Protein AF-A0A117S7Z7-F1 (afdb_monomer_lite)

Secondary structure (DSSP, 8-state):
-PBTTBTT--HHHHHHHHHHHHHHHHHHHHHHSS---HHHHHHHHTTS--SSS-HHHHHHHHHHHHHHHHHHHHTT---------HHHHHHHHHHHHHHHHHTT--IIIIIIH--

Radius of gyration: 16.54 Å; chains: 1; bounding box: 46×30×37 Å

Foldseek 3Di:
DADVVRRPDPPVVVVVVLVVLLVVQVCCCVVFVDGPFLLVLVCLLVPVDDDGGDNVVSVCSVVVVVVVVVVCVVVVHDDDDDDPDDVVVVVVVVVQSVVQVVVVGDCSRCVSVVD

pLDDT: mean 86.11, std 7.62, range [57.0, 96.25]

Structure (mmCIF, N/CA/C/O backbone):
data_AF-A0A117S7Z7-F1
#
_entry.id   AF-A0A117S7Z7-F1
#
loop_
_atom_site.group_PDB
_atom_site.id
_atom_site.type_symbol
_atom_site.label_atom_id
_atom_site.label_alt_id
_atom_site.label_comp_id
_atom_site.label_asym_id
_atom_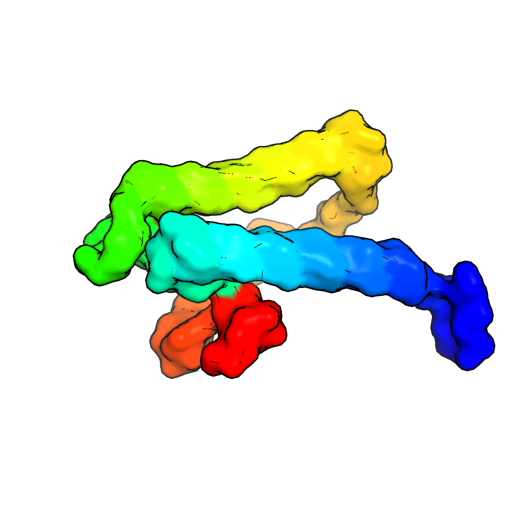site.label_entity_id
_atom_site.label_seq_id
_atom_site.pdbx_PDB_ins_code
_atom_site.Cartn_x
_atom_site.Cartn_y
_atom_site.Cartn_z
_atom_site.occupancy
_atom_site.B_iso_or_equiv
_atom_site.auth_seq_id
_atom_site.auth_comp_id
_atom_site.auth_asym_id
_atom_site.auth_atom_id
_atom_site.pdbx_PDB_model_num
ATOM 1 N N . MET A 1 1 ? 27.869 -3.767 -1.204 1.00 57.00 1 MET A N 1
ATOM 2 C CA . MET A 1 1 ? 28.369 -5.034 -0.627 1.00 57.00 1 MET A CA 1
ATOM 3 C C . MET A 1 1 ? 27.697 -6.148 -1.405 1.00 57.00 1 MET A C 1
ATOM 5 O O . MET A 1 1 ? 26.486 -6.261 -1.300 1.00 57.00 1 MET A O 1
ATOM 9 N N . ILE A 1 2 ? 28.446 -6.866 -2.242 1.00 64.44 2 ILE A N 1
ATOM 10 C CA . ILE A 1 2 ? 27.909 -7.939 -3.092 1.00 64.44 2 ILE A CA 1
ATOM 11 C C . ILE A 1 2 ? 27.926 -9.227 -2.266 1.00 64.44 2 ILE A C 1
ATOM 13 O O . ILE A 1 2 ? 28.973 -9.592 -1.730 1.00 64.44 2 ILE A O 1
ATOM 17 N N . LEU A 1 3 ? 26.774 -9.881 -2.122 1.00 71.62 3 LEU A N 1
ATOM 18 C CA . LEU A 1 3 ? 26.666 -11.171 -1.442 1.00 71.62 3 LEU A CA 1
ATOM 19 C C . LEU A 1 3 ? 26.969 -12.286 -2.456 1.00 71.62 3 LEU A C 1
ATOM 21 O O . LEU A 1 3 ? 26.345 -12.310 -3.520 1.00 71.62 3 LEU A O 1
ATOM 25 N N . PRO A 1 4 ? 27.901 -13.217 -2.178 1.00 74.38 4 PRO A N 1
ATOM 26 C CA . PRO A 1 4 ? 28.158 -14.335 -3.083 1.00 74.38 4 PRO A CA 1
ATOM 27 C C . PRO A 1 4 ? 26.876 -15.171 -3.242 1.00 74.38 4 PRO A C 1
ATOM 29 O O . PRO A 1 4 ? 26.357 -15.704 -2.265 1.00 74.38 4 PRO A O 1
ATOM 32 N N . GLY A 1 5 ? 26.344 -15.235 -4.468 1.00 78.12 5 GLY A N 1
ATOM 33 C CA . GLY A 1 5 ? 25.069 -15.888 -4.807 1.00 78.12 5 GLY A CA 1
ATOM 34 C C . GLY A 1 5 ? 23.910 -14.935 -5.136 1.00 78.12 5 GLY A C 1
ATOM 35 O O . GLY A 1 5 ? 22.951 -15.368 -5.765 1.00 78.12 5 GLY A O 1
ATOM 36 N N . PHE A 1 6 ? 24.014 -13.645 -4.792 1.00 74.50 6 PHE A N 1
ATOM 37 C CA . PHE A 1 6 ? 23.025 -12.616 -5.132 1.00 74.50 6 PHE A CA 1
ATOM 38 C C . PHE A 1 6 ? 23.733 -11.362 -5.659 1.00 74.50 6 PHE A C 1
ATOM 40 O O . PHE A 1 6 ? 23.992 -10.413 -4.918 1.00 74.50 6 PHE A O 1
ATOM 47 N N . SER A 1 7 ? 24.071 -11.382 -6.950 1.00 75.56 7 SER A N 1
ATOM 48 C CA . SER A 1 7 ? 24.779 -10.299 -7.650 1.00 75.56 7 SER A CA 1
ATOM 49 C C . SER A 1 7 ? 24.054 -8.956 -7.583 1.00 75.56 7 SER A C 1
ATOM 51 O O . SER A 1 7 ? 24.703 -7.924 -7.445 1.00 75.56 7 SER A O 1
ATOM 53 N N . ASP A 1 8 ? 22.724 -8.988 -7.626 1.00 79.19 8 ASP A N 1
ATOM 54 C CA . ASP A 1 8 ? 21.855 -7.808 -7.682 1.00 79.19 8 ASP A CA 1
ATOM 55 C C . ASP A 1 8 ? 21.306 -7.410 -6.305 1.00 79.19 8 ASP A C 1
ATOM 57 O O . ASP A 1 8 ? 20.474 -6.514 -6.187 1.00 79.19 8 ASP A O 1
ATOM 61 N N . ALA A 1 9 ? 21.739 -8.087 -5.235 1.00 77.38 9 ALA A N 1
ATOM 62 C CA . ALA A 1 9 ? 21.317 -7.717 -3.896 1.00 77.38 9 ALA A CA 1
ATOM 63 C C . ALA A 1 9 ? 21.967 -6.392 -3.484 1.00 77.38 9 ALA A C 1
ATOM 65 O O . ALA A 1 9 ? 23.191 -6.279 -3.380 1.00 77.38 9 ALA A O 1
ATOM 66 N N . GLU A 1 10 ? 21.126 -5.418 -3.142 1.00 85.88 10 GLU A N 1
ATOM 67 C CA . GLU A 1 10 ? 21.524 -4.147 -2.539 1.00 85.88 10 GLU A CA 1
ATOM 68 C C . GLU A 1 10 ? 21.174 -4.133 -1.037 1.00 85.88 10 GLU A C 1
ATOM 70 O O . GLU A 1 10 ? 20.243 -3.445 -0.613 1.00 85.88 10 GLU A O 1
ATOM 75 N N . PRO A 1 11 ? 21.890 -4.889 -0.179 1.00 85.81 11 PRO A N 1
ATOM 76 C CA . PRO A 1 11 ? 21.481 -5.125 1.209 1.00 85.81 11 PRO A CA 1
ATOM 77 C C . PRO A 1 11 ? 21.406 -3.847 2.052 1.00 85.81 11 PRO A C 1
ATOM 79 O O . PRO A 1 11 ? 20.532 -3.720 2.905 1.00 85.81 11 PRO A O 1
ATOM 82 N N . LEU A 1 12 ? 22.292 -2.878 1.802 1.00 88.00 12 LEU A N 1
ATOM 83 C CA . LEU A 1 12 ? 22.277 -1.589 2.502 1.00 88.00 12 LEU A CA 1
ATOM 84 C C . LEU A 1 12 ? 21.075 -0.730 2.092 1.00 88.00 12 LEU A C 1
ATOM 86 O O . LEU A 1 12 ? 20.436 -0.131 2.955 1.00 88.00 12 LEU A O 1
ATOM 90 N N . ALA A 1 13 ? 20.744 -0.701 0.798 1.00 87.00 13 ALA A N 1
ATOM 91 C CA . ALA A 1 13 ? 19.571 0.014 0.303 1.00 87.00 13 ALA A CA 1
ATOM 92 C C . ALA A 1 13 ? 18.280 -0.643 0.812 1.00 87.00 13 ALA A C 1
ATOM 94 O O . ALA A 1 13 ? 17.386 0.052 1.291 1.00 87.00 13 ALA A O 1
ATOM 95 N N . GLY A 1 14 ? 18.220 -1.980 0.806 1.00 88.88 14 GLY A N 1
ATOM 96 C CA . GLY A 1 14 ? 17.108 -2.751 1.362 1.00 88.88 14 GLY A CA 1
ATOM 97 C C . GLY A 1 14 ? 16.899 -2.504 2.858 1.00 88.88 14 GLY A C 1
ATOM 98 O O . GLY A 1 14 ? 15.771 -2.264 3.285 1.00 88.88 14 GLY A O 1
ATOM 99 N N . LEU A 1 15 ? 17.976 -2.480 3.653 1.00 91.81 15 LEU A N 1
ATOM 100 C CA . LEU A 1 15 ? 17.905 -2.131 5.076 1.00 91.81 15 LEU A CA 1
ATOM 101 C C . LEU A 1 15 ? 17.408 -0.693 5.279 1.00 91.81 15 LEU A C 1
ATOM 103 O O . LEU A 1 15 ? 16.520 -0.464 6.098 1.00 91.81 15 LEU A O 1
ATOM 107 N N . GLY A 1 16 ? 17.947 0.265 4.519 1.00 94.12 16 GLY A N 1
ATOM 108 C CA . GLY A 1 16 ? 17.517 1.664 4.569 1.00 94.12 16 GLY A CA 1
ATOM 109 C C . GLY A 1 16 ? 16.032 1.826 4.237 1.00 94.12 16 GLY A C 1
ATOM 110 O O . GLY A 1 16 ? 15.296 2.460 4.991 1.00 94.12 16 GLY A O 1
ATOM 111 N N . GLY A 1 17 ? 15.568 1.181 3.165 1.00 91.06 17 GLY A N 1
ATOM 112 C CA . GLY A 1 17 ? 14.154 1.142 2.793 1.00 91.06 17 GLY A CA 1
ATOM 113 C C . GLY A 1 17 ? 13.282 0.508 3.878 1.00 91.06 17 GLY A C 1
ATOM 114 O O . GLY A 1 17 ? 12.247 1.066 4.238 1.00 91.06 17 GLY A O 1
ATOM 115 N N . GLY A 1 18 ? 13.726 -0.606 4.465 1.00 92.19 18 GLY A N 1
ATOM 116 C CA . GLY A 1 18 ? 13.034 -1.269 5.570 1.00 92.19 18 GLY A CA 1
ATOM 117 C C . GLY A 1 18 ? 12.881 -0.377 6.805 1.00 92.19 18 GLY A C 1
ATOM 118 O O . GLY A 1 18 ? 11.788 -0.291 7.364 1.00 92.19 18 GLY A O 1
ATOM 119 N N . ILE A 1 19 ? 13.937 0.348 7.195 1.00 94.81 19 ILE A N 1
ATOM 120 C CA . ILE A 1 19 ? 13.891 1.313 8.306 1.00 94.81 19 ILE A CA 1
ATOM 121 C C . ILE A 1 19 ? 12.896 2.440 8.007 1.00 94.81 19 ILE A C 1
ATOM 123 O O . ILE A 1 19 ? 12.099 2.789 8.876 1.00 94.81 19 ILE A O 1
ATOM 127 N N . LEU A 1 20 ? 12.902 2.989 6.787 1.00 93.31 20 LEU A N 1
ATOM 128 C CA . LEU A 1 20 ? 11.968 4.048 6.387 1.00 93.31 20 LEU A CA 1
ATOM 129 C C . LEU A 1 20 ? 10.509 3.575 6.423 1.00 93.31 20 LEU A C 1
ATOM 131 O O . LEU A 1 20 ? 9.651 4.276 6.960 1.00 93.31 20 LEU A O 1
ATOM 135 N N . ILE A 1 21 ? 10.226 2.376 5.904 1.00 91.56 21 ILE A N 1
ATOM 136 C CA . ILE A 1 21 ? 8.884 1.777 5.932 1.00 91.56 21 ILE A CA 1
ATOM 137 C C . ILE A 1 21 ? 8.444 1.509 7.379 1.00 91.56 21 ILE A C 1
ATOM 139 O O . ILE A 1 21 ? 7.318 1.844 7.752 1.00 91.56 21 ILE A O 1
ATOM 143 N N . GLY A 1 22 ? 9.331 0.953 8.209 1.00 91.50 22 GLY A N 1
ATOM 144 C CA . GLY A 1 22 ? 9.065 0.696 9.625 1.00 91.50 22 GLY A CA 1
ATOM 145 C C . GLY A 1 22 ? 8.785 1.978 10.411 1.00 91.50 22 GLY A C 1
ATOM 146 O O . GLY A 1 22 ? 7.819 2.035 11.172 1.00 91.50 22 GLY A O 1
ATOM 147 N N . LEU A 1 23 ? 9.563 3.040 10.176 1.00 93.38 23 LEU A N 1
ATOM 148 C CA . LEU A 1 23 ? 9.316 4.359 10.761 1.00 93.38 23 LEU A CA 1
ATOM 149 C C . LEU A 1 23 ? 7.976 4.941 10.309 1.00 93.38 23 LEU A C 1
ATOM 151 O O . LEU A 1 23 ? 7.231 5.448 11.143 1.00 93.38 23 LEU A O 1
ATOM 155 N N . ALA A 1 24 ? 7.631 4.838 9.025 1.00 90.94 24 ALA A N 1
ATOM 156 C CA . ALA A 1 24 ? 6.337 5.298 8.526 1.00 90.94 24 ALA A CA 1
ATOM 157 C C . ALA A 1 24 ? 5.167 4.555 9.201 1.00 90.94 24 ALA A C 1
ATOM 159 O O . ALA A 1 24 ? 4.193 5.185 9.620 1.00 90.94 24 ALA A O 1
ATOM 160 N N . ALA A 1 25 ? 5.280 3.233 9.373 1.00 90.56 25 ALA A N 1
ATOM 161 C CA . ALA A 1 25 ? 4.290 2.432 10.091 1.00 90.56 25 ALA A CA 1
ATOM 162 C C . ALA A 1 25 ? 4.190 2.828 11.576 1.00 90.56 25 ALA A C 1
ATOM 164 O O . ALA A 1 25 ? 3.083 2.995 12.092 1.00 90.56 25 ALA A O 1
ATOM 165 N N . ALA A 1 26 ? 5.325 3.043 12.249 1.00 90.31 26 ALA A N 1
ATOM 166 C CA . ALA A 1 26 ? 5.371 3.480 13.643 1.00 90.31 26 ALA A CA 1
ATOM 167 C C . ALA A 1 26 ? 4.767 4.878 13.837 1.00 90.31 26 ALA A C 1
ATOM 169 O O . ALA A 1 26 ? 3.990 5.081 14.766 1.00 90.31 26 ALA A O 1
ATOM 170 N N . LEU A 1 27 ? 5.062 5.828 12.945 1.00 90.44 27 LEU A N 1
ATOM 171 C CA . LEU A 1 27 ? 4.470 7.168 12.964 1.00 90.44 27 LEU A CA 1
ATOM 172 C C . LEU A 1 27 ? 2.956 7.119 12.776 1.00 90.44 27 LEU A C 1
ATOM 174 O O . LEU A 1 27 ? 2.233 7.860 13.438 1.00 90.44 27 LEU A O 1
ATOM 178 N N . MET A 1 28 ? 2.461 6.237 11.908 1.00 88.62 28 MET A N 1
ATOM 179 C CA . MET A 1 28 ? 1.022 6.080 11.725 1.00 88.62 28 MET A CA 1
ATOM 180 C C . MET A 1 28 ? 0.358 5.479 12.972 1.00 88.62 28 MET A C 1
ATOM 182 O O . MET A 1 28 ? -0.683 5.969 13.413 1.00 88.62 28 MET A O 1
ATOM 186 N N . LEU A 1 29 ? 0.9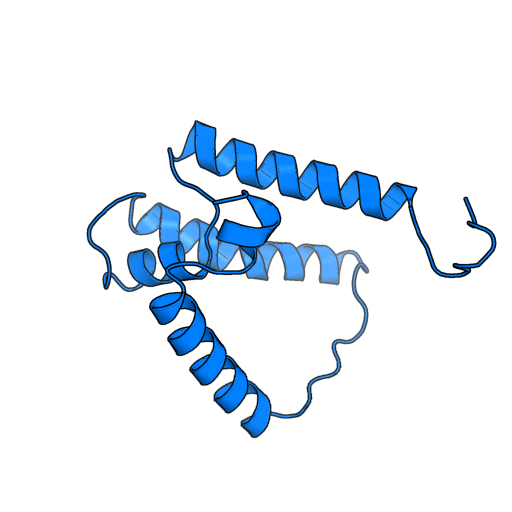98 4.487 13.598 1.00 88.50 29 LEU A N 1
ATOM 187 C CA . LEU A 1 29 ? 0.495 3.866 14.819 1.00 88.50 29 LEU A CA 1
ATOM 188 C C . LEU A 1 29 ? 0.515 4.826 16.013 1.00 88.50 29 LEU A C 1
ATOM 190 O O . LEU A 1 29 ? -0.488 4.945 16.708 1.00 88.50 29 LEU A O 1
ATOM 194 N N . LEU A 1 30 ? 1.621 5.536 16.234 1.00 87.88 30 LEU A N 1
ATOM 195 C CA . LEU A 1 30 ? 1.791 6.457 17.362 1.00 87.88 30 LEU A CA 1
ATOM 196 C C . LEU A 1 30 ? 1.038 7.777 17.159 1.00 87.88 30 LEU A C 1
ATOM 198 O O . LEU A 1 30 ? 0.470 8.309 18.106 1.00 87.88 30 LEU A O 1
ATOM 202 N N . GLY A 1 31 ? 1.028 8.308 15.935 1.00 84.75 31 GLY A N 1
ATOM 203 C CA . GLY A 1 31 ? 0.408 9.593 15.618 1.00 84.75 31 GLY A CA 1
ATOM 204 C C . GLY A 1 31 ? -1.095 9.501 15.356 1.00 84.75 31 GLY A C 1
ATOM 205 O O . GLY A 1 31 ? -1.853 10.344 15.827 1.00 84.75 31 GLY A O 1
ATOM 206 N N . ALA A 1 32 ? -1.544 8.479 14.619 1.00 82.31 32 ALA A N 1
ATOM 207 C CA . ALA A 1 32 ? -2.953 8.307 14.252 1.00 82.31 32 ALA A CA 1
ATOM 208 C C . ALA A 1 32 ? -3.660 7.173 15.018 1.00 82.31 32 ALA A C 1
ATOM 210 O O . ALA A 1 32 ? -4.851 6.939 14.790 1.00 82.31 32 ALA A O 1
ATOM 211 N N . GLY A 1 33 ? -2.956 6.454 15.902 1.00 82.38 33 GLY A N 1
ATOM 212 C CA . GLY A 1 33 ? -3.525 5.361 16.698 1.00 82.38 33 GLY A CA 1
ATOM 213 C C . GLY A 1 33 ? -3.956 4.152 15.863 1.00 82.38 33 GLY A C 1
ATOM 214 O O . GLY A 1 33 ? -4.811 3.374 16.289 1.00 82.38 33 GLY A O 1
ATOM 215 N N . ARG A 1 34 ? -3.462 4.030 14.626 1.00 82.25 34 ARG A N 1
ATOM 216 C CA . ARG A 1 34 ? -3.951 3.069 13.631 1.00 82.25 34 ARG A CA 1
ATOM 217 C C . ARG A 1 34 ? -2.786 2.419 12.896 1.00 82.25 34 ARG A C 1
ATOM 219 O O . ARG A 1 34 ? -1.773 3.050 12.637 1.00 82.25 34 ARG A O 1
ATOM 226 N N . ILE A 1 35 ? -2.964 1.152 12.540 1.00 85.12 35 ILE A N 1
ATOM 227 C CA . ILE A 1 35 ? -2.001 0.386 11.744 1.00 85.12 35 ILE A CA 1
ATOM 228 C C . ILE A 1 35 ? -2.079 0.822 10.271 1.00 85.12 35 ILE A C 1
ATOM 230 O O . ILE A 1 35 ? -3.176 1.072 9.759 1.00 85.12 35 ILE A O 1
ATOM 234 N N . ALA A 1 36 ? -0.931 0.866 9.583 1.00 80.75 36 ALA A N 1
ATOM 235 C CA . ALA A 1 36 ? -0.795 1.259 8.177 1.00 80.75 36 ALA A CA 1
ATOM 236 C C . ALA A 1 36 ? -1.361 0.203 7.204 1.00 80.75 36 ALA A C 1
ATOM 238 O O . ALA A 1 36 ? -0.643 -0.486 6.480 1.00 80.75 36 ALA A O 1
ATOM 239 N N . GLY A 1 37 ? -2.688 0.067 7.176 1.00 86.94 37 GLY A N 1
ATOM 240 C CA . GLY A 1 37 ? -3.416 -0.833 6.281 1.00 86.94 37 GLY A CA 1
ATOM 241 C C . GLY A 1 37 ? -4.095 -0.091 5.131 1.00 86.94 37 GLY A C 1
ATOM 242 O O . GLY A 1 37 ? -5.135 0.532 5.349 1.00 86.94 37 GLY A O 1
ATOM 243 N N . VAL A 1 38 ? -3.579 -0.208 3.901 1.00 89.25 38 VAL A N 1
ATOM 244 C CA . VAL A 1 38 ? -4.127 0.512 2.732 1.00 89.25 38 VAL A CA 1
ATOM 245 C C . VAL A 1 38 ? -5.598 0.158 2.486 1.00 89.25 38 VAL A C 1
ATOM 247 O O . VAL A 1 38 ? -6.411 1.070 2.347 1.00 89.25 38 VAL A O 1
ATOM 250 N N . SER A 1 39 ? -5.987 -1.125 2.510 1.00 88.25 39 SER A N 1
ATOM 251 C CA . SER A 1 39 ? -7.391 -1.529 2.292 1.00 88.25 39 SER A CA 1
ATOM 252 C C . SER A 1 39 ? -8.341 -0.952 3.350 1.00 88.25 39 SER A C 1
ATOM 254 O O . SER A 1 39 ? -9.421 -0.463 3.022 1.00 88.25 39 SER A O 1
ATOM 256 N N . GLY A 1 40 ? -7.930 -0.963 4.623 1.00 87.12 40 GLY A N 1
ATOM 257 C CA . GLY A 1 40 ? -8.743 -0.454 5.732 1.00 87.12 40 GLY A CA 1
ATOM 258 C C . GLY A 1 40 ? -8.879 1.070 5.715 1.00 87.12 40 GLY A C 1
ATOM 259 O O . GLY A 1 40 ? -9.974 1.604 5.896 1.00 87.12 40 GLY A O 1
ATOM 260 N N . ILE A 1 41 ? -7.780 1.775 5.433 1.00 88.88 41 ILE A N 1
ATOM 261 C CA . ILE A 1 41 ? -7.773 3.237 5.296 1.00 88.88 41 ILE A CA 1
ATOM 262 C C . ILE A 1 41 ? -8.577 3.660 4.061 1.00 88.88 41 ILE A C 1
ATOM 264 O O . ILE A 1 41 ? -9.334 4.629 4.125 1.00 88.88 41 ILE A O 1
ATOM 268 N N . SER A 1 42 ? -8.507 2.892 2.971 1.00 89.75 42 SER A N 1
ATOM 269 C CA . SER A 1 42 ? -9.319 3.131 1.775 1.00 89.75 42 SER A CA 1
ATOM 270 C C . SER A 1 42 ? -10.809 2.987 2.064 1.00 89.75 42 SER A C 1
ATOM 272 O O . SER A 1 42 ? -11.589 3.883 1.742 1.00 89.75 42 SER A O 1
ATOM 274 N N . ALA A 1 43 ? -11.211 1.926 2.769 1.00 88.12 43 ALA A N 1
ATOM 275 C CA . ALA A 1 43 ? -12.595 1.761 3.209 1.00 88.12 43 ALA A CA 1
ATOM 276 C C . ALA A 1 43 ? -13.074 2.937 4.084 1.00 88.12 43 ALA A C 1
ATOM 278 O O . ALA A 1 43 ? -14.227 3.355 3.973 1.00 88.12 43 ALA A O 1
ATOM 279 N N . ARG A 1 44 ? -12.195 3.517 4.916 1.00 87.19 44 ARG A N 1
ATOM 280 C CA . ARG A 1 44 ? -12.500 4.719 5.712 1.00 87.19 44 ARG A CA 1
ATOM 281 C C . ARG A 1 44 ? -12.647 5.976 4.849 1.00 87.19 44 ARG A C 1
ATOM 283 O O . ARG A 1 44 ? -13.594 6.730 5.056 1.00 87.19 44 ARG A O 1
ATOM 290 N N . ALA A 1 45 ? -11.769 6.197 3.871 1.00 87.88 45 ALA A N 1
ATOM 291 C CA . ALA A 1 45 ? -11.848 7.348 2.964 1.00 87.88 45 ALA A CA 1
ATOM 292 C C . ALA A 1 45 ? -13.166 7.361 2.170 1.00 87.88 45 ALA A C 1
ATOM 294 O O . ALA A 1 45 ? -13.870 8.378 2.133 1.00 87.88 45 ALA A O 1
ATOM 295 N N . PHE A 1 46 ? -13.570 6.198 1.648 1.00 87.69 46 PHE A N 1
ATOM 296 C CA . PHE A 1 46 ? -14.851 6.012 0.961 1.00 87.69 46 PHE A CA 1
ATOM 297 C C . PHE A 1 46 ? -16.058 5.901 1.911 1.00 87.69 46 PHE A C 1
ATOM 299 O O . PHE A 1 46 ? -17.192 5.907 1.447 1.00 87.69 46 PHE A O 1
ATOM 306 N N . GLY A 1 47 ? -15.848 5.912 3.235 1.00 82.44 47 GLY A N 1
ATOM 307 C CA . GLY A 1 47 ? -16.909 5.905 4.261 1.00 82.44 47 GLY A CA 1
ATOM 308 C C . GLY A 1 47 ? -17.685 4.607 4.356 1.00 82.44 47 GLY A C 1
ATOM 309 O O . GLY A 1 47 ? -18.825 4.602 4.798 1.00 82.44 47 GLY A O 1
ATOM 310 N N . ILE A 1 48 ? -17.060 3.517 3.934 1.00 83.12 48 ILE A N 1
ATOM 311 C CA . ILE A 1 48 ? -17.569 2.158 4.093 1.00 83.12 48 ILE A CA 1
ATOM 312 C C . ILE A 1 48 ? -17.331 1.686 5.540 1.00 83.12 48 ILE A C 1
ATOM 314 O O . ILE A 1 48 ? -18.049 0.829 6.043 1.00 83.12 48 ILE A O 1
ATOM 318 N N . SER A 1 49 ? -16.324 2.251 6.220 1.00 76.88 49 SER A N 1
ATOM 319 C CA . SER A 1 49 ? -16.016 1.989 7.630 1.00 76.88 49 SER A CA 1
ATOM 320 C C . SER A 1 49 ? -16.179 3.248 8.476 1.00 76.88 49 SER A C 1
ATOM 322 O O . SER A 1 49 ? -15.622 4.301 8.141 1.00 76.88 49 SER A O 1
ATOM 324 N N . ASP A 1 50 ? -16.895 3.124 9.600 1.00 67.44 50 ASP A N 1
ATOM 325 C CA . ASP A 1 50 ? -17.174 4.255 10.489 1.00 67.44 50 ASP A CA 1
ATOM 326 C C . ASP A 1 50 ? -16.190 4.430 11.659 1.00 67.44 50 ASP A C 1
ATOM 328 O O . ASP A 1 50 ? -16.197 5.441 12.361 1.00 67.44 50 ASP A O 1
ATOM 332 N N . SER A 1 51 ? -15.272 3.479 11.839 1.00 65.38 51 SER A N 1
ATOM 333 C CA . SER A 1 51 ? -14.304 3.516 12.934 1.00 65.38 51 SER A CA 1
ATOM 334 C C . SER A 1 51 ? -12.929 4.002 12.468 1.00 65.38 51 SER A C 1
ATOM 336 O O . SER A 1 51 ? -12.387 3.518 11.471 1.00 65.38 51 SER A O 1
ATOM 338 N N . GLY A 1 52 ? -12.312 4.906 13.240 1.00 70.31 52 GLY A N 1
ATOM 339 C CA . GLY A 1 52 ? -10.872 5.177 13.159 1.00 70.31 52 GLY A CA 1
ATOM 340 C C . GLY A 1 52 ? -10.459 6.590 12.828 1.00 70.31 52 GLY A C 1
ATOM 341 O O . GLY A 1 52 ? -11.111 7.540 13.249 1.00 70.31 52 GLY A O 1
ATOM 342 N N . ILE A 1 53 ? -9.345 6.695 12.094 1.00 81.25 53 ILE A N 1
ATOM 343 C CA . ILE A 1 53 ? -8.766 7.961 11.639 1.00 81.25 53 ILE A CA 1
ATOM 344 C C . ILE A 1 53 ? -9.839 8.843 10.986 1.00 81.25 53 ILE A C 1
ATOM 346 O O . ILE A 1 53 ? -10.805 8.346 10.389 1.00 81.25 53 ILE A O 1
ATOM 350 N N . SER A 1 54 ? -9.687 10.161 11.115 1.00 86.25 54 SER A N 1
ATOM 351 C CA . SER A 1 54 ? -10.576 11.111 10.453 1.00 86.25 54 SER A CA 1
ATOM 352 C C . SER A 1 54 ? -10.591 10.858 8.943 1.00 86.25 54 SER A C 1
ATOM 354 O O . SER A 1 54 ? -9.603 10.423 8.347 1.00 86.25 54 SER A O 1
ATOM 356 N N . ARG A 1 55 ? -11.724 11.140 8.299 1.00 85.56 55 ARG A N 1
ATOM 357 C CA . ARG A 1 55 ? -11.868 10.934 6.853 1.00 85.56 55 ARG A CA 1
ATOM 358 C C . ARG A 1 55 ? -10.862 11.763 6.052 1.00 85.56 55 ARG A C 1
ATOM 360 O O . ARG A 1 55 ? -10.328 11.276 5.062 1.00 85.56 55 ARG A O 1
ATOM 367 N N . GLY A 1 56 ? -10.551 12.969 6.534 1.00 87.19 56 GLY A N 1
ATOM 368 C CA . GLY A 1 56 ? -9.481 13.806 5.990 1.00 87.19 56 GLY A CA 1
ATOM 369 C C . GLY A 1 56 ? -8.103 13.149 6.106 1.00 87.19 56 GLY A C 1
ATOM 370 O O . GLY A 1 56 ? -7.371 13.117 5.125 1.00 87.19 56 GLY A O 1
ATOM 371 N N . GLY A 1 57 ? -7.778 12.543 7.254 1.00 87.31 57 GLY A N 1
ATOM 372 C CA . GLY A 1 57 ? -6.527 11.797 7.433 1.00 87.31 57 GLY A CA 1
ATOM 373 C C . GLY A 1 57 ? -6.434 10.554 6.542 1.00 87.31 57 GLY A C 1
ATOM 374 O O . GLY A 1 57 ? -5.370 10.257 6.005 1.00 87.31 57 GLY A O 1
ATOM 375 N N . ALA A 1 58 ? -7.555 9.864 6.317 1.00 89.44 58 ALA A N 1
ATOM 376 C CA . ALA A 1 58 ? -7.612 8.728 5.398 1.00 89.44 58 ALA A CA 1
ATOM 377 C C . ALA A 1 58 ? -7.314 9.142 3.947 1.00 89.44 58 ALA A C 1
ATOM 379 O O . ALA A 1 58 ? -6.511 8.493 3.278 1.00 89.44 58 ALA A O 1
ATOM 380 N N . TRP A 1 59 ? -7.908 10.245 3.480 1.00 91.31 59 TRP A N 1
ATOM 381 C CA . TRP A 1 59 ? -7.609 10.814 2.163 1.00 91.31 59 TRP A CA 1
ATOM 382 C C . TRP A 1 59 ? -6.174 11.330 2.059 1.00 91.31 59 TRP A C 1
ATOM 384 O O . TRP A 1 59 ? -5.521 11.084 1.050 1.00 91.31 59 TRP A O 1
ATOM 394 N N . ALA A 1 60 ? -5.656 11.979 3.105 1.00 91.69 60 ALA A N 1
ATOM 395 C CA . ALA A 1 60 ? -4.272 12.442 3.140 1.00 91.69 60 ALA A CA 1
ATOM 396 C C . ALA A 1 60 ? -3.276 11.280 2.984 1.00 91.69 60 ALA A C 1
ATOM 398 O O . ALA A 1 60 ? -2.330 11.390 2.212 1.00 91.69 60 ALA A O 1
ATOM 399 N N . PHE A 1 61 ? -3.521 10.143 3.643 1.00 90.00 61 PHE A N 1
ATOM 400 C CA . PHE A 1 61 ? -2.708 8.934 3.476 1.00 90.00 61 PHE A CA 1
ATOM 401 C C . PHE A 1 61 ? -2.809 8.356 2.054 1.00 90.00 61 PHE A C 1
ATOM 403 O O . PHE A 1 61 ? -1.794 8.061 1.423 1.00 90.00 61 PHE A O 1
ATOM 410 N N . LEU A 1 62 ? -4.034 8.230 1.533 1.00 92.56 62 LEU A N 1
ATOM 411 C CA . LEU A 1 62 ? -4.312 7.692 0.198 1.00 92.56 62 LEU A CA 1
ATOM 412 C C . LEU A 1 62 ? -3.693 8.515 -0.932 1.00 92.56 62 LEU A C 1
ATOM 414 O O . LEU A 1 62 ? -3.234 7.938 -1.910 1.00 92.56 62 LEU A O 1
ATOM 418 N N . ILE A 1 63 ? -3.689 9.842 -0.804 1.00 94.69 63 ILE A N 1
ATOM 419 C CA . ILE A 1 63 ? -3.070 10.758 -1.769 1.00 94.69 63 ILE A CA 1
ATOM 420 C C . ILE A 1 63 ? -1.555 10.826 -1.546 1.00 94.69 63 ILE A C 1
ATOM 422 O O . ILE A 1 63 ? -0.795 10.901 -2.508 1.00 94.69 63 ILE A O 1
ATOM 426 N N . GLY A 1 64 ? -1.101 10.753 -0.293 1.00 93.25 64 GLY A N 1
ATOM 427 C CA . GLY A 1 64 ? 0.317 10.800 0.057 1.00 93.25 64 GLY A CA 1
ATOM 428 C C . GLY A 1 64 ? 1.134 9.655 -0.545 1.00 93.25 64 GLY A C 1
ATOM 429 O O . GLY A 1 64 ? 2.259 9.884 -0.973 1.00 93.25 64 GLY A O 1
ATOM 430 N N . LEU A 1 65 ? 0.565 8.448 -0.645 1.00 91.62 65 LEU A N 1
ATOM 431 C CA . LEU A 1 65 ? 1.201 7.274 -1.266 1.00 91.62 65 LEU A CA 1
ATOM 432 C C . LEU A 1 65 ? 1.629 7.503 -2.735 1.00 91.62 65 LEU A C 1
ATOM 434 O O . LEU A 1 65 ? 2.827 7.430 -3.019 1.00 91.62 65 LEU A O 1
ATOM 438 N N . PRO A 1 66 ? 0.709 7.797 -3.677 1.00 93.12 66 PRO A N 1
ATOM 439 C CA . PRO A 1 66 ? 1.069 8.065 -5.066 1.00 93.12 66 PRO A CA 1
ATOM 440 C C . PRO A 1 66 ? 1.867 9.363 -5.215 1.00 93.12 66 PRO A C 1
ATOM 442 O O . PRO A 1 66 ? 2.735 9.436 -6.078 1.00 93.12 66 PRO A O 1
ATOM 445 N N . LEU A 1 67 ? 1.626 10.369 -4.366 1.00 94.75 67 LEU A N 1
ATOM 446 C CA . LEU A 1 67 ? 2.389 11.617 -4.395 1.00 94.75 67 LEU A CA 1
ATOM 447 C C . LEU A 1 67 ? 3.858 11.394 -4.005 1.00 94.75 67 LEU A C 1
ATOM 449 O O . LEU A 1 67 ? 4.750 11.910 -4.669 1.00 94.75 67 LEU A O 1
ATOM 453 N N . GLY A 1 68 ? 4.121 10.575 -2.985 1.00 91.44 68 GLY A N 1
ATOM 454 C CA . GLY A 1 68 ? 5.474 10.170 -2.605 1.00 91.44 68 GLY A CA 1
ATOM 455 C C . GLY A 1 68 ? 6.179 9.403 -3.724 1.00 91.44 68 GLY A C 1
ATOM 456 O O . GLY A 1 68 ? 7.316 9.728 -4.061 1.00 91.44 68 GLY A O 1
ATOM 457 N N . ALA A 1 69 ? 5.487 8.449 -4.356 1.00 89.56 69 ALA A N 1
ATOM 458 C CA . ALA A 1 69 ? 6.020 7.726 -5.513 1.00 89.56 69 ALA A CA 1
ATOM 459 C C . ALA A 1 69 ? 6.343 8.671 -6.686 1.00 89.56 69 ALA A C 1
ATOM 461 O O . ALA A 1 69 ? 7.409 8.559 -7.286 1.00 89.56 69 ALA A O 1
ATOM 462 N N . ALA A 1 70 ? 5.468 9.639 -6.973 1.00 90.69 70 ALA A N 1
ATOM 463 C CA . ALA A 1 70 ? 5.692 10.634 -8.018 1.00 90.69 70 ALA A CA 1
ATOM 464 C C . ALA A 1 70 ? 6.903 11.531 -7.719 1.00 90.69 70 ALA A C 1
ATOM 466 O O . ALA A 1 70 ? 7.715 11.762 -8.608 1.00 90.69 70 ALA A O 1
ATOM 467 N N . ILE A 1 71 ? 7.066 12.000 -6.475 1.00 92.06 71 ILE A N 1
ATOM 468 C CA . ILE A 1 71 ? 8.227 12.809 -6.066 1.00 92.06 71 ILE A CA 1
ATOM 469 C C . ILE A 1 71 ? 9.530 12.033 -6.279 1.00 92.06 71 ILE A C 1
ATOM 471 O O . ILE A 1 71 ? 10.481 12.578 -6.835 1.00 92.06 71 ILE A O 1
ATOM 475 N N . VAL A 1 72 ? 9.572 10.761 -5.875 1.00 89.44 72 VAL A N 1
ATOM 476 C CA . VAL A 1 72 ? 10.756 9.910 -6.070 1.00 89.44 72 VAL A CA 1
ATOM 477 C C . VAL A 1 72 ? 11.024 9.679 -7.562 1.00 89.44 72 VAL A C 1
ATOM 479 O O . VAL A 1 72 ? 12.169 9.817 -7.991 1.00 89.44 72 VAL A O 1
ATOM 482 N N . GLY A 1 73 ? 9.975 9.461 -8.362 1.00 88.50 73 GLY A N 1
ATOM 483 C CA . GLY A 1 73 ? 10.066 9.376 -9.823 1.00 88.50 73 GLY A CA 1
ATOM 484 C C . GLY A 1 73 ? 10.674 10.626 -10.467 1.00 88.50 73 GLY A C 1
ATOM 485 O O . GLY A 1 73 ? 11.543 10.519 -11.329 1.00 88.50 73 GLY A O 1
ATOM 486 N N . LEU A 1 74 ? 10.284 11.820 -10.009 1.00 88.38 74 LEU A N 1
ATOM 487 C CA . LEU A 1 74 ? 10.826 13.096 -10.500 1.00 88.38 74 LEU A CA 1
ATOM 488 C C . LEU A 1 74 ? 12.295 13.318 -10.117 1.00 88.38 74 LEU A C 1
ATOM 490 O O . LEU A 1 74 ? 13.018 14.002 -10.836 1.00 88.38 74 LEU A O 1
ATOM 494 N N . LEU A 1 75 ? 12.747 12.736 -9.005 1.00 89.69 75 LEU A N 1
ATOM 495 C CA . LEU A 1 75 ? 14.144 12.781 -8.559 1.00 89.69 75 LEU A CA 1
ATOM 496 C C . LEU A 1 75 ? 15.046 11.793 -9.325 1.00 89.69 75 LEU A C 1
ATOM 498 O O . LEU A 1 75 ? 16.219 11.651 -8.985 1.00 89.69 75 LEU A O 1
ATOM 502 N N . GLY A 1 76 ? 14.515 11.107 -10.344 1.00 81.88 76 GLY A N 1
ATOM 503 C CA . GLY A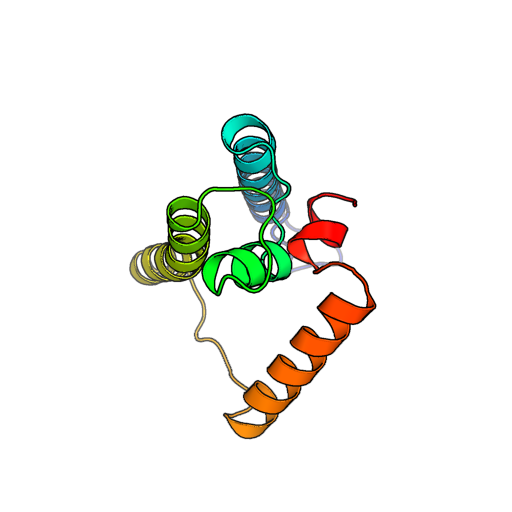 1 76 ? 15.228 10.082 -11.109 1.00 81.88 76 GLY A CA 1
ATOM 504 C C . GLY A 1 76 ? 15.258 8.714 -10.423 1.00 81.88 76 GLY A C 1
ATOM 505 O O . GLY A 1 76 ? 15.988 7.826 -10.856 1.00 81.88 76 GLY A O 1
ATOM 506 N N . GLY A 1 77 ? 14.480 8.532 -9.350 1.00 71.69 77 GLY A N 1
ATOM 507 C CA . GLY A 1 77 ? 14.299 7.253 -8.678 1.00 71.69 77 GLY A CA 1
ATOM 508 C C . GLY A 1 77 ? 13.092 6.508 -9.240 1.00 71.69 77 GLY A C 1
ATOM 509 O O . GLY A 1 77 ? 11.954 6.846 -8.936 1.00 71.69 77 GLY A O 1
ATOM 510 N N . GLY A 1 78 ? 13.323 5.465 -10.032 1.00 67.50 78 GLY A N 1
ATOM 511 C CA . GLY A 1 78 ? 12.253 4.594 -10.523 1.00 67.50 78 GLY A CA 1
ATOM 512 C C . GLY A 1 78 ? 12.546 4.050 -11.913 1.00 67.50 78 GLY A C 1
ATOM 513 O O . GLY A 1 78 ? 12.969 4.788 -12.796 1.00 67.50 78 GLY A O 1
ATOM 514 N N . GLY A 1 79 ? 12.338 2.748 -12.098 1.00 70.50 79 GLY A N 1
ATOM 515 C CA . GLY A 1 79 ? 12.333 2.141 -13.428 1.00 70.50 79 GLY A CA 1
ATOM 516 C C . GLY A 1 79 ? 10.993 2.365 -14.124 1.00 70.50 79 GLY A C 1
ATOM 517 O O . GLY A 1 79 ? 9.985 2.590 -13.453 1.00 70.50 79 GLY A O 1
ATOM 518 N N . ASP A 1 80 ? 10.976 2.259 -15.453 1.00 77.31 80 ASP A N 1
ATOM 519 C CA . ASP A 1 80 ? 9.729 2.261 -16.219 1.00 77.31 80 ASP A CA 1
ATOM 520 C C . ASP A 1 80 ? 8.861 1.067 -15.793 1.00 77.31 80 ASP A C 1
ATOM 522 O O . ASP A 1 80 ? 9.241 -0.091 -16.019 1.00 77.31 80 ASP A O 1
ATOM 526 N N . PRO A 1 81 ? 7.702 1.304 -15.154 1.00 80.62 81 PRO A N 1
ATOM 527 C CA . PRO A 1 81 ? 6.855 0.217 -14.708 1.00 80.62 81 PRO A CA 1
ATOM 528 C C . PRO A 1 81 ? 6.252 -0.485 -15.926 1.00 80.62 81 PRO A C 1
ATOM 530 O O . PRO A 1 81 ? 5.559 0.123 -16.743 1.00 80.62 81 PRO A O 1
ATOM 533 N N . GLN A 1 82 ? 6.488 -1.791 -16.036 1.00 86.69 82 GLN A N 1
ATOM 534 C CA . GLN A 1 82 ? 5.848 -2.612 -17.057 1.00 86.69 82 GLN A CA 1
ATOM 535 C C . GLN A 1 82 ? 4.520 -3.156 -16.539 1.00 86.69 82 GLN A C 1
ATOM 537 O O . GLN A 1 82 ? 4.462 -3.880 -15.545 1.00 86.69 82 GLN A O 1
ATOM 542 N N . TYR A 1 83 ? 3.440 -2.813 -17.235 1.00 86.94 83 TYR A N 1
ATOM 543 C CA . TYR A 1 83 ? 2.092 -3.240 -16.887 1.00 86.94 83 TYR A CA 1
ATOM 544 C C . TYR A 1 83 ? 1.610 -4.339 -17.831 1.00 86.94 83 TYR A C 1
ATOM 546 O O . TYR A 1 83 ? 1.780 -4.248 -19.043 1.00 86.94 83 TYR A O 1
ATOM 554 N N . ALA A 1 84 ? 0.909 -5.334 -17.287 1.00 87.69 84 ALA A N 1
ATOM 555 C CA . ALA A 1 84 ? 0.330 -6.437 -18.060 1.00 87.69 84 ALA A CA 1
ATOM 556 C C . ALA A 1 84 ? -0.872 -6.032 -18.953 1.00 87.69 84 ALA A C 1
ATOM 558 O O . ALA A 1 84 ? -1.459 -6.884 -19.614 1.00 87.69 84 ALA A O 1
ATOM 559 N N . GLY A 1 85 ? -1.260 -4.749 -18.972 1.00 92.25 85 GLY A N 1
ATOM 560 C CA . GLY A 1 85 ? -2.428 -4.220 -19.689 1.00 92.25 85 GLY A CA 1
ATOM 561 C C . GLY A 1 85 ? -3.652 -3.983 -18.794 1.00 92.25 85 GLY A C 1
ATOM 562 O O . GLY A 1 85 ? -3.725 -4.454 -17.660 1.00 92.25 85 GLY A O 1
ATOM 563 N N . THR A 1 86 ? -4.638 -3.233 -19.293 1.00 94.06 86 THR A N 1
ATOM 564 C CA . THR A 1 86 ? -5.768 -2.735 -18.484 1.00 94.06 86 THR A CA 1
ATOM 565 C C . THR A 1 86 ? -6.667 -3.848 -17.942 1.00 94.06 86 THR A C 1
ATOM 567 O O . THR A 1 86 ? -7.029 -3.827 -16.769 1.00 94.06 86 THR A O 1
ATOM 570 N N . ALA A 1 87 ? -7.014 -4.838 -18.769 1.00 95.69 87 ALA A N 1
ATOM 571 C CA . ALA A 1 87 ? -7.898 -5.934 -18.368 1.00 95.69 87 ALA A CA 1
ATOM 572 C C . ALA A 1 87 ? -7.341 -6.771 -17.193 1.00 95.69 87 ALA A C 1
ATOM 574 O O . ALA A 1 87 ? -8.048 -6.902 -16.189 1.00 95.69 87 ALA A O 1
ATOM 575 N N . PRO A 1 88 ? -6.095 -7.292 -17.236 1.00 95.00 88 PRO A N 1
ATOM 576 C CA . PRO A 1 88 ? -5.544 -8.036 -16.105 1.00 95.00 88 PRO A CA 1
ATOM 577 C C . PRO A 1 88 ? -5.365 -7.166 -14.857 1.00 95.00 88 PRO A C 1
ATOM 579 O O . PRO A 1 88 ? -5.585 -7.659 -13.757 1.00 95.00 88 PRO A O 1
ATOM 582 N N . LEU A 1 89 ? -5.048 -5.874 -15.006 1.00 93.31 89 LEU A N 1
ATOM 583 C CA . LEU A 1 89 ? -4.986 -4.924 -13.887 1.00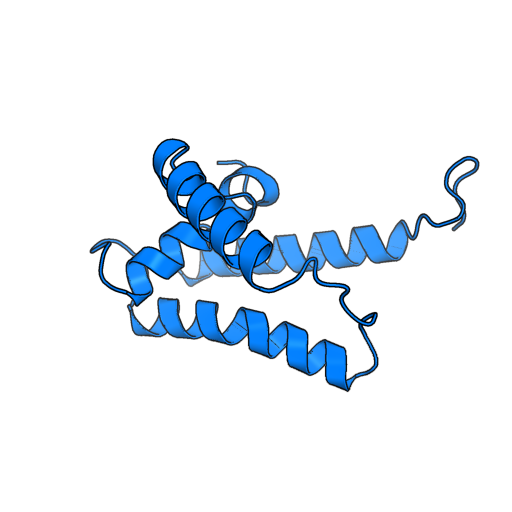 93.31 89 LEU A CA 1
ATOM 584 C C . LEU A 1 89 ? -6.333 -4.780 -13.166 1.00 93.31 89 LEU A C 1
ATOM 586 O O . LEU A 1 89 ? -6.380 -4.839 -11.938 1.00 93.31 89 LEU A O 1
ATOM 590 N N . VAL A 1 90 ? -7.431 -4.634 -13.914 1.00 95.25 90 VAL A N 1
ATOM 591 C CA . VAL A 1 90 ? -8.783 -4.536 -13.339 1.00 95.25 90 VAL A CA 1
ATOM 592 C C . VAL A 1 90 ? -9.163 -5.831 -12.621 1.00 95.25 90 VAL A C 1
ATOM 594 O O . VAL A 1 90 ? -9.625 -5.785 -11.481 1.00 95.25 90 VAL A O 1
ATOM 597 N N . ILE A 1 91 ? -8.929 -6.986 -13.251 1.00 96.25 91 ILE A N 1
ATOM 598 C CA . ILE A 1 91 ? -9.234 -8.295 -12.655 1.00 96.25 91 ILE A CA 1
ATOM 599 C C . ILE A 1 91 ? -8.408 -8.507 -11.381 1.00 96.25 91 ILE A C 1
ATOM 601 O O . ILE A 1 91 ? -8.965 -8.865 -10.344 1.00 96.25 91 ILE A O 1
ATOM 605 N N . ALA A 1 92 ? -7.103 -8.233 -11.427 1.00 93.75 92 ALA A N 1
ATOM 606 C CA . ALA A 1 92 ? -6.222 -8.340 -10.270 1.00 93.75 92 ALA A CA 1
ATOM 607 C C . ALA A 1 92 ? -6.669 -7.411 -9.134 1.00 93.75 92 ALA A C 1
ATOM 609 O O . ALA A 1 92 ? -6.760 -7.849 -7.991 1.00 93.75 92 ALA A O 1
ATOM 610 N N . GLY A 1 93 ? -7.022 -6.159 -9.440 1.00 92.25 93 GLY A N 1
ATOM 611 C CA . GLY A 1 93 ? -7.525 -5.206 -8.451 1.00 92.25 93 GLY A CA 1
ATOM 612 C C . GLY A 1 93 ? -8.802 -5.685 -7.757 1.00 92.25 93 GLY A C 1
ATOM 613 O O . GLY A 1 93 ? -8.901 -5.605 -6.533 1.00 92.25 93 GLY A O 1
ATOM 614 N N . LEU A 1 94 ? -9.755 -6.245 -8.511 1.00 94.19 94 LEU A N 1
ATOM 615 C CA . LEU A 1 94 ? -10.984 -6.813 -7.950 1.00 94.19 94 LEU A CA 1
ATOM 616 C C . LEU A 1 94 ? -10.698 -8.030 -7.063 1.00 94.19 94 LEU A C 1
ATOM 618 O O . LEU A 1 94 ? -11.200 -8.097 -5.940 1.00 94.19 94 LEU A O 1
ATOM 622 N N . LEU A 1 95 ? -9.867 -8.963 -7.534 1.00 95.19 95 LEU A N 1
ATOM 623 C CA . LEU A 1 95 ? -9.496 -10.158 -6.775 1.00 95.19 95 LEU A CA 1
ATOM 624 C C . LEU A 1 95 ? -8.759 -9.801 -5.479 1.00 95.19 95 LEU A C 1
ATOM 626 O O . LEU A 1 95 ? -9.098 -10.328 -4.423 1.00 95.19 95 LEU A O 1
ATOM 630 N N . VAL A 1 96 ? -7.803 -8.868 -5.532 1.00 92.69 96 VAL A N 1
ATOM 631 C CA . VAL A 1 96 ? -7.087 -8.369 -4.347 1.00 92.69 96 VAL A CA 1
ATOM 632 C C . VAL A 1 96 ? -8.047 -7.632 -3.412 1.00 92.69 96 VAL A C 1
ATOM 634 O O . VAL A 1 96 ? -8.007 -7.840 -2.201 1.00 92.69 96 VAL A O 1
ATOM 637 N N . GLY A 1 97 ? -8.962 -6.817 -3.939 1.00 90.50 97 GLY A N 1
ATOM 638 C CA . GLY A 1 97 ? -9.978 -6.132 -3.138 1.00 90.50 97 GLY A CA 1
ATOM 639 C C . GLY A 1 97 ? -10.859 -7.106 -2.351 1.00 90.50 97 GLY A C 1
ATOM 640 O O . GLY A 1 97 ? -10.990 -6.976 -1.133 1.00 90.50 97 GLY A O 1
ATOM 641 N N . VAL A 1 98 ? -11.403 -8.125 -3.021 1.00 91.88 98 VAL A N 1
ATOM 642 C CA . VAL A 1 98 ? -12.201 -9.183 -2.377 1.00 91.88 98 VAL A CA 1
ATOM 643 C C . VAL A 1 98 ? -11.347 -9.983 -1.392 1.00 91.88 98 VAL A C 1
ATOM 645 O O . VAL A 1 98 ? -11.749 -10.171 -0.243 1.00 91.88 98 VAL A O 1
ATOM 648 N N . GLY A 1 99 ? -10.147 -10.395 -1.803 1.00 91.69 99 GLY A N 1
ATOM 649 C CA . GLY A 1 99 ? -9.228 -11.183 -0.985 1.00 91.69 99 GLY A CA 1
ATOM 650 C C . GLY A 1 99 ? -8.816 -10.472 0.302 1.00 91.69 99 GLY A C 1
ATOM 651 O O . GLY A 1 99 ? -8.862 -11.077 1.368 1.00 91.69 99 GLY A O 1
ATOM 652 N N . THR A 1 100 ? -8.504 -9.174 0.243 1.00 90.06 100 THR A N 1
ATOM 653 C CA . THR A 1 100 ? -8.122 -8.409 1.444 1.00 90.06 100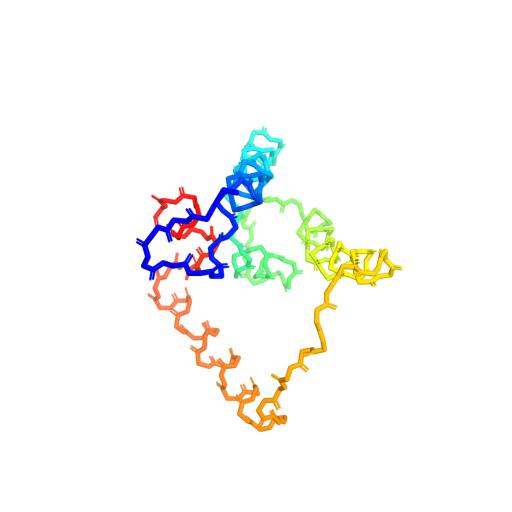 THR A CA 1
ATOM 654 C C . THR A 1 100 ? -9.273 -8.254 2.433 1.00 90.06 100 THR A C 1
ATOM 656 O O . THR A 1 100 ? -9.053 -8.179 3.641 1.00 90.06 100 THR A O 1
ATOM 659 N N . ARG A 1 101 ? -10.521 -8.253 1.951 1.00 86.50 101 ARG A N 1
ATOM 660 C CA . ARG A 1 101 ? -11.696 -8.215 2.824 1.00 86.50 101 ARG A CA 1
ATOM 661 C C . ARG A 1 101 ? -12.010 -9.575 3.441 1.00 86.50 101 ARG A C 1
ATOM 663 O O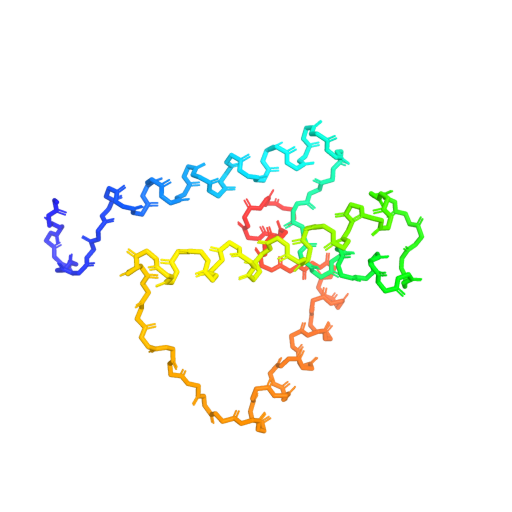 . ARG A 1 101 ? -12.356 -9.620 4.615 1.00 86.50 101 ARG A O 1
ATOM 670 N N . LEU A 1 102 ? -11.858 -10.662 2.681 1.00 88.50 102 LEU A N 1
ATOM 671 C CA . LEU A 1 102 ? -11.998 -12.027 3.203 1.00 88.50 102 LEU A CA 1
ATOM 672 C C . LEU A 1 102 ? -10.902 -12.356 4.226 1.00 88.50 102 LEU A C 1
ATOM 674 O O . LEU A 1 102 ? -11.187 -12.948 5.260 1.00 88.50 102 LEU A O 1
ATOM 678 N N . GLY A 1 103 ? -9.667 -11.924 3.966 1.00 86.06 103 GLY A N 1
ATOM 679 C CA . GLY A 1 103 ? -8.518 -12.122 4.850 1.00 86.06 103 GLY A CA 1
ATOM 680 C C . GLY A 1 103 ? -8.409 -11.125 6.006 1.00 86.06 103 GLY A C 1
ATOM 681 O O . GLY A 1 103 ? -7.396 -11.129 6.688 1.00 86.06 103 GLY A O 1
ATOM 682 N N . SER A 1 104 ? -9.400 -10.246 6.218 1.00 84.38 104 SER A N 1
ATOM 683 C CA . SER A 1 104 ? -9.369 -9.182 7.243 1.00 84.38 104 SER A CA 1
ATOM 684 C C . SER A 1 104 ? -8.103 -8.305 7.232 1.00 84.38 104 SER A C 1
ATOM 686 O O . SER A 1 104 ? -7.739 -7.706 8.245 1.00 84.38 104 SER A O 1
ATOM 688 N N . GLY A 1 105 ? -7.436 -8.169 6.084 1.00 83.25 105 GLY A N 1
ATOM 689 C CA . GLY A 1 105 ? -6.170 -7.457 6.006 1.00 83.25 105 GLY A CA 1
ATOM 690 C C . GLY A 1 105 ? -5.543 -7.404 4.623 1.00 83.25 105 GLY A C 1
ATOM 691 O O . GLY A 1 105 ? -5.982 -8.033 3.669 1.00 83.25 105 GLY A O 1
ATOM 692 N N . CYS A 1 106 ? -4.498 -6.593 4.512 1.00 88.06 106 CYS A N 1
ATOM 693 C CA . CYS A 1 106 ? -3.713 -6.412 3.294 1.00 88.06 106 CYS A CA 1
ATOM 694 C C . CYS A 1 106 ? -2.229 -6.615 3.591 1.00 88.06 106 CYS A C 1
ATOM 696 O O . CYS A 1 106 ? -1.833 -6.661 4.756 1.00 88.06 106 CYS A O 1
ATOM 698 N N . THR A 1 107 ? -1.406 -6.699 2.546 1.00 85.88 107 THR A N 1
ATOM 699 C CA . THR A 1 107 ? 0.044 -6.922 2.668 1.00 85.88 107 THR A CA 1
ATOM 700 C C . THR A 1 107 ? 0.738 -5.862 3.521 1.00 85.88 107 THR A C 1
ATOM 702 O O . THR A 1 107 ? 1.636 -6.196 4.283 1.00 85.88 107 THR A O 1
ATOM 705 N N . SER A 1 108 ? 0.295 -4.602 3.472 1.00 82.88 108 SER A N 1
ATOM 706 C CA . SER A 1 108 ? 0.850 -3.552 4.334 1.00 82.88 108 SER A CA 1
ATOM 707 C C . SER A 1 108 ? 0.454 -3.731 5.805 1.00 82.88 108 SER A C 1
ATOM 709 O O . SER A 1 108 ? 1.249 -3.463 6.691 1.00 82.88 108 SER A O 1
ATOM 711 N N . GLY A 1 109 ? -0.754 -4.229 6.084 1.00 82.75 109 GLY A N 1
ATOM 712 C CA . GLY A 1 109 ? -1.193 -4.514 7.449 1.00 82.75 109 GLY A CA 1
ATOM 713 C C . GLY A 1 109 ? -0.516 -5.764 8.007 1.00 82.75 109 GLY A C 1
ATOM 714 O O . GLY A 1 109 ? 0.291 -5.668 8.922 1.00 82.75 109 GLY A O 1
ATOM 715 N N . HIS A 1 110 ? -0.827 -6.931 7.441 1.00 86.38 110 HIS A N 1
ATOM 716 C CA . HIS A 1 110 ? -0.329 -8.211 7.954 1.00 86.38 110 HIS A CA 1
ATOM 717 C C . HIS A 1 110 ? 1.174 -8.385 7.709 1.00 86.38 110 HIS A C 1
ATOM 719 O O . HIS A 1 110 ? 1.910 -8.806 8.592 1.00 86.38 110 HIS A O 1
ATOM 725 N N . GLY A 1 111 ? 1.654 -8.026 6.515 1.00 81.75 111 GLY A N 1
ATOM 726 C CA . GLY A 1 111 ? 3.051 -8.242 6.137 1.00 81.75 111 GLY A CA 1
ATOM 727 C C . GLY A 1 111 ? 4.015 -7.264 6.804 1.00 81.75 111 GLY A C 1
ATOM 728 O O . GLY A 1 111 ? 5.027 -7.687 7.350 1.00 81.75 111 GLY A O 1
ATOM 729 N N . VAL A 1 112 ? 3.715 -5.961 6.774 1.00 86.12 112 VAL A N 1
ATOM 730 C CA . VAL A 1 112 ? 4.627 -4.942 7.329 1.00 86.12 112 VAL A CA 1
ATOM 731 C C . VAL A 1 112 ? 4.393 -4.723 8.822 1.00 86.12 112 VAL A C 1
ATOM 733 O O . VAL A 1 112 ? 5.356 -4.598 9.572 1.00 86.12 112 VAL A O 1
ATOM 736 N N . CYS A 1 113 ? 3.136 -4.666 9.272 1.00 84.81 113 CYS A N 1
ATOM 737 C CA . CYS A 1 113 ? 2.813 -4.376 10.672 1.00 84.81 113 CYS A CA 1
ATOM 738 C C . CYS A 1 113 ? 2.563 -5.622 11.540 1.00 84.81 113 CYS A C 1
ATOM 740 O O . CYS A 1 113 ? 2.382 -5.463 12.745 1.00 84.81 113 CYS A O 1
ATOM 742 N N . GLY A 1 114 ? 2.578 -6.831 10.966 1.00 79.75 114 GLY A N 1
ATOM 743 C CA . GLY A 1 114 ? 2.575 -8.096 11.714 1.00 79.75 114 GLY A CA 1
ATOM 744 C C . GLY A 1 114 ? 1.259 -8.456 12.410 1.00 79.75 114 GLY A C 1
ATOM 745 O O . GLY A 1 114 ? 1.290 -9.196 13.392 1.00 79.75 114 GLY A O 1
ATOM 746 N N . VAL A 1 115 ? 0.135 -7.903 11.947 1.00 68.12 115 VAL A N 1
ATOM 747 C CA . VAL A 1 115 ? -1.221 -8.201 12.459 1.00 68.12 115 VAL A CA 1
ATOM 748 C C . VAL A 1 115 ? -1.860 -9.403 11.794 1.00 68.12 115 VAL A C 1
ATOM 750 O O . VAL A 1 115 ? -1.560 -9.625 10.603 1.00 68.12 115 VAL A O 1
#

Sequence (115 aa):
MILPGFSDAEPLAGLGGGILIGLAAALMLLGAGRIAGVSGISARAFGISDSGISRGGAWAFLIGLPLGAAIVGLLGGGGDPQYAGTAPLVIAGLLVGVGTRLGSGCTSGHGVCGV